Protein AF-A0A7J6C770-F1 (afdb_monomer_lite)

Radius of gyration: 20.75 Å; chains: 1; bounding box: 47×76×37 Å

pLDDT: mean 79.15, std 20.81, range [39.53, 98.44]

Secondary structure (DSSP, 8-state):
-HHHHHHHHHHH-TT-HHHHHHHHHHHHHHHTT-TTSTHHHHHHHHHHHHHHHHHHHHHHTT---HHHHHHHHHHHHHH-SSSSSSSS-------STT------------------

Sequence (116 aa):
MATEVLEDLLEEDDEVVEVWYLLGWLFYLQLDKQDLTNNGVNFRKSAWTYLSKAKKLYVKLHCEDAPMFEHTEQLLAELGGEEHGADDDDEDGPSVDNIEDDFIQSSDEDDDTMDH

Organism: NCBI:txid369639

Foldseek 3Di:
DLLVVLVVVCVVPVLPLVSLLVQLVVLLVVLVVCVDDPCNVVSLLRSLVSLVSSLVSCVVVVPDPPVSNVVSVVSNVVSDDDPRPPDDDDDDDDDPVPPPDPPPDDDDDDDDDDDD

Structure (mmCIF, N/CA/C/O backbone):
data_AF-A0A7J6C770-F1
#
_entry.id   AF-A0A7J6C770-F1
#
loop_
_atom_site.group_PDB
_atom_site.id
_atom_site.type_symbol
_atom_site.label_atom_id
_atom_site.label_alt_id
_atom_site.label_comp_id
_atom_site.label_asym_id
_atom_site.label_entity_id
_atom_site.label_seq_id
_atom_site.pdbx_PDB_ins_code
_atom_site.Cartn_x
_atom_site.Cartn_y
_atom_site.Cartn_z
_atom_site.occupancy
_atom_site.B_iso_or_equiv
_atom_site.auth_seq_id
_atom_site.auth_comp_id
_atom_site.auth_asym_id
_atom_site.auth_atom_id
_atom_site.pdbx_PDB_model_num
ATOM 1 N N . MET A 1 1 ? 2.584 18.445 -3.341 1.00 79.94 1 MET A N 1
ATOM 2 C CA . MET A 1 1 ? 2.513 17.185 -4.119 1.00 79.94 1 MET A CA 1
ATOM 3 C C . MET A 1 1 ? 1.714 16.172 -3.316 1.00 79.94 1 MET A C 1
ATOM 5 O O . MET A 1 1 ? 1.518 16.397 -2.133 1.00 79.94 1 MET A O 1
ATOM 9 N N . ALA A 1 2 ? 1.220 15.092 -3.928 1.00 88.94 2 ALA A N 1
ATOM 10 C CA . ALA A 1 2 ? 0.490 14.069 -3.170 1.00 88.94 2 ALA A CA 1
ATOM 11 C C . ALA A 1 2 ? 1.366 13.407 -2.087 1.00 88.94 2 ALA A C 1
ATOM 13 O O . ALA A 1 2 ? 0.847 13.074 -1.035 1.00 88.94 2 ALA A O 1
ATOM 14 N N . THR A 1 3 ? 2.681 13.292 -2.316 1.00 92.44 3 THR A N 1
ATOM 15 C CA . THR A 1 3 ? 3.648 12.808 -1.315 1.00 92.44 3 THR A CA 1
ATOM 16 C C . THR A 1 3 ? 3.664 13.669 -0.060 1.00 92.44 3 THR A C 1
ATOM 18 O O . THR A 1 3 ? 3.431 13.133 1.006 1.00 92.44 3 THR A O 1
ATOM 21 N N . GLU A 1 4 ? 3.831 14.989 -0.203 1.00 94.75 4 GLU A N 1
ATOM 22 C CA . GLU A 1 4 ? 3.894 15.927 0.934 1.00 94.75 4 GLU A CA 1
ATOM 23 C C . GLU A 1 4 ? 2.638 15.825 1.809 1.00 94.75 4 GLU A C 1
ATOM 25 O O . GLU A 1 4 ? 2.733 15.724 3.019 1.00 94.75 4 GLU A O 1
ATOM 30 N N . VAL A 1 5 ? 1.452 15.750 1.191 1.00 96.88 5 VAL A N 1
ATOM 31 C CA . VAL A 1 5 ? 0.189 15.619 1.937 1.00 96.88 5 VAL A CA 1
ATOM 32 C C . VAL A 1 5 ? 0.114 14.299 2.705 1.00 96.88 5 VAL A C 1
ATOM 34 O O . VAL A 1 5 ? -0.404 14.267 3.812 1.00 96.88 5 VAL A O 1
ATOM 37 N N . LEU A 1 6 ? 0.583 13.199 2.115 1.00 96.25 6 LEU A N 1
ATOM 38 C CA . LEU A 1 6 ? 0.558 11.902 2.785 1.00 96.25 6 LEU A CA 1
ATOM 39 C C . LEU A 1 6 ? 1.630 11.804 3.882 1.00 96.25 6 LEU A C 1
ATOM 41 O O . LEU A 1 6 ? 1.391 11.157 4.892 1.00 96.25 6 LEU A O 1
ATOM 45 N N . GLU A 1 7 ? 2.788 12.440 3.696 1.00 95.38 7 GLU A N 1
ATOM 46 C CA . GLU A 1 7 ? 3.836 12.541 4.717 1.00 95.38 7 GLU A CA 1
ATOM 47 C C . GLU A 1 7 ? 3.347 13.364 5.915 1.00 95.38 7 GLU A C 1
ATOM 49 O O . GLU A 1 7 ? 3.432 12.875 7.036 1.00 95.38 7 GLU A O 1
ATOM 54 N N . ASP A 1 8 ? 2.729 14.527 5.679 1.00 97.06 8 ASP A N 1
ATOM 55 C CA . ASP A 1 8 ? 2.127 15.355 6.735 1.00 97.06 8 ASP A CA 1
ATOM 56 C C . ASP A 1 8 ? 1.062 14.568 7.529 1.00 97.06 8 ASP A C 1
ATOM 58 O O . ASP A 1 8 ? 0.999 14.653 8.753 1.00 97.06 8 ASP A O 1
ATOM 62 N N . LEU A 1 9 ? 0.244 13.749 6.852 1.00 97.19 9 LEU A N 1
ATOM 63 C CA . LEU A 1 9 ? -0.744 12.893 7.522 1.00 97.19 9 LEU A CA 1
ATOM 64 C C . LEU A 1 9 ? -0.096 11.829 8.417 1.00 97.19 9 LEU A C 1
ATOM 66 O O . LEU A 1 9 ? -0.626 11.553 9.488 1.00 97.19 9 LEU A O 1
ATOM 70 N N . LEU A 1 10 ? 1.036 11.245 8.007 1.00 96.12 10 LEU A N 1
ATOM 71 C CA . LEU A 1 10 ? 1.779 10.302 8.851 1.00 96.12 10 LEU A CA 1
ATOM 72 C C . LEU A 1 10 ? 2.489 10.987 10.021 1.00 96.12 10 LEU A C 1
ATOM 74 O O . LEU A 1 10 ? 2.697 10.351 11.051 1.00 96.12 10 LEU A O 1
ATOM 78 N N . GLU A 1 11 ? 2.880 12.256 9.878 1.00 96.75 11 GLU A N 1
ATOM 79 C CA . GLU A 1 11 ? 3.396 13.041 11.004 1.00 96.75 11 GLU A CA 1
ATOM 80 C C . GLU A 1 11 ? 2.306 13.310 12.055 1.00 96.75 11 GLU A C 1
ATOM 82 O O . GLU A 1 11 ? 2.609 13.385 13.248 1.00 96.75 11 GLU A O 1
ATOM 87 N N . GLU A 1 12 ? 1.048 13.450 11.627 1.00 97.69 12 GLU A N 1
ATOM 88 C CA . GLU A 1 12 ? -0.104 13.609 12.520 1.00 97.69 12 GLU A CA 1
ATOM 89 C C . GLU A 1 12 ? -0.543 12.283 13.166 1.00 97.69 12 GLU A C 1
ATOM 91 O O . GLU A 1 12 ? -0.852 12.268 14.361 1.00 97.69 12 GLU A O 1
ATOM 96 N N . ASP A 1 13 ? -0.575 11.190 12.398 1.00 97.06 13 ASP A N 1
ATOM 97 C CA . ASP A 1 13 ? -0.964 9.852 12.855 1.00 97.06 13 ASP A CA 1
ATOM 98 C C . ASP A 1 13 ? -0.252 8.754 12.042 1.00 97.06 13 ASP A C 1
ATOM 100 O O . ASP A 1 13 ? -0.578 8.481 10.880 1.00 97.06 13 ASP A O 1
ATOM 104 N N . ASP A 1 14 ? 0.717 8.082 12.670 1.00 97.00 14 ASP A N 1
ATOM 105 C CA . ASP A 1 14 ? 1.506 7.023 12.042 1.00 97.00 14 ASP A CA 1
ATOM 106 C C . ASP A 1 14 ? 0.830 5.641 12.085 1.00 97.00 14 ASP A C 1
ATOM 108 O O . ASP A 1 14 ? 1.403 4.664 11.594 1.00 97.00 14 ASP A O 1
ATOM 112 N N . GLU A 1 15 ? -0.393 5.536 12.612 1.00 96.56 15 GLU A N 1
ATOM 113 C CA . GLU A 1 15 ? -1.168 4.294 12.682 1.00 96.56 15 GLU A CA 1
ATOM 114 C C . GLU A 1 15 ? -2.254 4.197 11.588 1.00 96.56 15 GLU A C 1
ATOM 116 O O . GLU A 1 15 ? -2.994 3.216 11.532 1.00 96.56 15 GLU A O 1
ATOM 121 N N . VAL A 1 16 ? -2.317 5.138 10.638 1.00 96.69 16 VAL A N 1
ATOM 122 C CA . VAL A 1 16 ? -3.288 5.086 9.526 1.00 96.69 16 VAL A CA 1
ATOM 123 C C . VAL A 1 16 ? -2.794 4.190 8.384 1.00 96.69 16 VAL A C 1
ATOM 125 O O . VAL A 1 16 ? -2.006 4.605 7.528 1.00 96.69 16 VAL A O 1
ATOM 128 N N . VAL A 1 17 ? -3.284 2.946 8.345 1.00 97.56 17 VAL A N 1
ATOM 129 C CA . VAL A 1 17 ? -2.882 1.902 7.376 1.00 97.56 17 VAL A CA 1
ATOM 130 C C . VAL A 1 17 ? -2.987 2.383 5.925 1.00 97.56 17 VAL A C 1
ATOM 132 O O . VAL A 1 17 ? -2.079 2.160 5.121 1.00 97.56 17 VAL A O 1
ATOM 135 N N . GLU A 1 18 ? -4.072 3.076 5.589 1.00 97.81 18 GLU A N 1
ATOM 136 C CA . GLU A 1 18 ? -4.370 3.551 4.242 1.00 97.81 18 GLU A CA 1
ATOM 137 C C . GLU A 1 18 ? -3.335 4.566 3.753 1.00 97.81 18 GLU A C 1
ATOM 139 O O . GLU A 1 18 ? -2.969 4.555 2.579 1.00 97.81 18 GLU A O 1
ATOM 144 N N . VAL A 1 19 ? -2.822 5.428 4.637 1.00 98.06 19 VAL A N 1
ATOM 145 C CA . VAL A 1 19 ? -1.831 6.450 4.267 1.00 98.06 19 VAL A CA 1
ATOM 146 C C . VAL A 1 19 ? -0.489 5.790 3.943 1.00 98.06 19 VAL A C 1
ATOM 148 O O . VAL A 1 19 ? 0.121 6.114 2.920 1.00 98.06 19 VAL A O 1
ATOM 151 N N . TRP A 1 20 ? -0.076 4.795 4.736 1.00 98.31 20 TRP A N 1
ATOM 152 C CA . TRP A 1 20 ? 1.106 3.975 4.447 1.00 98.31 20 TRP A CA 1
ATOM 153 C C . TRP A 1 20 ? 0.984 3.242 3.107 1.00 98.31 20 TRP A C 1
ATOM 155 O O . TRP A 1 20 ? 1.910 3.274 2.292 1.00 98.31 20 TRP A O 1
ATOM 165 N N . TYR A 1 21 ? -0.170 2.622 2.849 1.00 98.44 21 TYR A N 1
ATOM 166 C CA . TYR A 1 21 ? -0.450 1.956 1.578 1.00 98.44 21 TYR A CA 1
ATOM 167 C C . TYR A 1 21 ? -0.394 2.938 0.396 1.00 98.44 21 TYR A C 1
ATOM 169 O O . TYR A 1 21 ? 0.272 2.663 -0.605 1.00 98.44 21 TYR A O 1
ATOM 177 N N . LEU A 1 22 ? -1.031 4.107 0.512 1.00 98.19 22 LEU A N 1
ATOM 178 C CA . LEU A 1 22 ? -1.065 5.115 -0.550 1.00 98.19 22 LEU A CA 1
ATOM 179 C C . LEU A 1 22 ? 0.322 5.687 -0.862 1.00 98.19 22 LEU A C 1
ATOM 181 O O . LEU A 1 22 ? 0.637 5.868 -2.039 1.00 98.19 22 LEU A O 1
ATOM 185 N N . LEU A 1 23 ? 1.165 5.936 0.146 1.00 96.94 23 LEU A N 1
ATOM 186 C CA . LEU A 1 23 ? 2.559 6.348 -0.067 1.00 96.94 23 LEU A CA 1
ATOM 187 C C . LEU A 1 23 ? 3.351 5.272 -0.801 1.00 96.94 23 LEU A C 1
ATOM 189 O O . LEU A 1 23 ? 4.009 5.559 -1.803 1.00 96.94 23 LEU A O 1
ATOM 193 N N . GLY A 1 24 ? 3.247 4.026 -0.340 1.00 96.94 24 GLY A N 1
ATOM 194 C CA . GLY A 1 24 ? 3.915 2.891 -0.963 1.00 96.94 24 GLY A CA 1
ATOM 195 C C . GLY A 1 24 ? 3.509 2.696 -2.421 1.00 96.94 24 GLY A C 1
ATOM 196 O O . GLY A 1 24 ? 4.365 2.604 -3.304 1.00 96.94 24 GLY A O 1
ATOM 197 N N . TRP A 1 25 ? 2.206 2.727 -2.695 1.00 97.25 25 TRP A N 1
ATOM 198 C CA . TRP A 1 25 ? 1.681 2.602 -4.048 1.00 97.25 25 TRP A CA 1
ATOM 199 C C . TRP A 1 25 ? 2.061 3.793 -4.932 1.00 97.25 25 TRP A C 1
ATOM 201 O O . TRP A 1 25 ? 2.422 3.615 -6.095 1.00 97.25 25 TRP A O 1
ATOM 211 N N . LEU A 1 26 ? 2.060 5.014 -4.392 1.00 95.31 26 LEU A N 1
ATOM 212 C CA . LEU A 1 26 ? 2.510 6.198 -5.117 1.00 95.31 26 LEU A CA 1
ATOM 213 C C . LEU A 1 26 ? 3.963 6.041 -5.579 1.00 95.31 26 LEU A C 1
ATOM 215 O O . LEU A 1 26 ? 4.248 6.305 -6.750 1.00 95.31 26 LEU A O 1
ATOM 219 N N . PHE A 1 27 ? 4.869 5.603 -4.698 1.00 93.75 27 PHE A N 1
ATOM 220 C CA . PHE A 1 27 ? 6.268 5.363 -5.060 1.00 93.75 27 PHE A CA 1
ATOM 221 C C . PHE A 1 27 ? 6.423 4.201 -6.042 1.00 93.75 27 PHE A C 1
ATOM 223 O O . PHE A 1 27 ? 7.215 4.305 -6.978 1.00 93.75 27 PHE A O 1
ATOM 230 N N . TYR A 1 28 ? 5.619 3.144 -5.901 1.00 93.38 28 TYR A N 1
ATOM 231 C CA . TYR A 1 28 ? 5.568 2.056 -6.875 1.00 93.38 28 TYR A CA 1
ATOM 232 C C . TYR A 1 28 ? 5.203 2.584 -8.274 1.00 93.38 28 TYR A C 1
ATOM 234 O O . TYR A 1 28 ? 5.938 2.370 -9.231 1.00 93.38 28 TYR A O 1
ATOM 242 N N . LEU A 1 29 ? 4.144 3.392 -8.399 1.00 92.31 29 LEU A N 1
ATOM 243 C CA . LEU A 1 29 ? 3.715 3.979 -9.680 1.00 92.31 29 LEU A CA 1
ATOM 244 C C . LEU A 1 29 ? 4.730 4.967 -10.281 1.00 92.31 29 LEU A C 1
ATOM 246 O O . LEU A 1 29 ? 4.619 5.352 -11.450 1.00 92.31 29 LEU A O 1
ATOM 250 N N . GLN A 1 30 ? 5.684 5.454 -9.485 1.00 89.31 30 GLN A N 1
ATOM 251 C CA . GLN A 1 30 ? 6.788 6.277 -9.977 1.00 89.31 30 GLN A CA 1
ATOM 252 C C . GLN A 1 30 ? 7.901 5.440 -10.616 1.00 89.31 30 GLN A C 1
ATOM 254 O O . GLN A 1 30 ? 8.624 5.988 -11.450 1.00 89.31 30 GLN A O 1
ATOM 259 N N . LEU A 1 31 ? 8.009 4.143 -10.299 1.00 87.75 31 LEU A N 1
ATOM 260 C CA . LEU A 1 31 ? 8.956 3.222 -10.937 1.00 87.75 31 LEU A CA 1
ATOM 261 C C . LEU A 1 31 ? 8.672 3.093 -12.432 1.00 87.75 31 LEU A C 1
ATOM 263 O O . LEU A 1 31 ? 9.562 3.352 -13.240 1.00 87.75 31 LEU A O 1
ATOM 267 N N . ASP A 1 32 ? 7.414 2.826 -12.792 1.00 74.38 32 ASP A N 1
ATOM 268 C CA . ASP A 1 32 ? 6.969 2.667 -14.187 1.00 74.38 32 ASP A CA 1
ATOM 269 C C . ASP A 1 32 ? 7.204 3.918 -15.042 1.00 74.38 32 ASP A C 1
ATOM 271 O O . ASP A 1 32 ? 7.312 3.862 -16.266 1.00 74.38 32 ASP A O 1
ATOM 275 N N . LYS A 1 33 ? 7.277 5.090 -14.404 1.00 76.12 33 LYS A N 1
ATOM 276 C CA . LYS A 1 33 ? 7.500 6.370 -15.087 1.00 76.12 33 LYS A CA 1
ATOM 277 C C . LYS A 1 33 ? 8.982 6.696 -15.268 1.00 76.12 33 LYS A C 1
ATOM 279 O O . LYS A 1 33 ? 9.293 7.648 -15.984 1.00 76.12 33 LYS A O 1
ATOM 284 N N . GLN A 1 34 ? 9.888 5.973 -14.605 1.00 64.19 34 GLN A N 1
ATOM 285 C CA . GLN A 1 34 ? 11.303 6.335 -14.476 1.00 64.19 34 GLN A CA 1
ATOM 286 C C . GLN A 1 34 ? 12.276 5.240 -14.924 1.00 64.19 34 GLN A C 1
ATOM 288 O O . GLN A 1 34 ? 13.382 5.166 -14.394 1.00 64.19 34 GLN A O 1
ATOM 293 N N . ASP A 1 35 ? 11.930 4.487 -15.971 1.00 53.31 35 ASP A N 1
ATOM 294 C CA . ASP A 1 35 ? 12.751 3.444 -16.625 1.00 53.31 35 ASP A CA 1
ATOM 295 C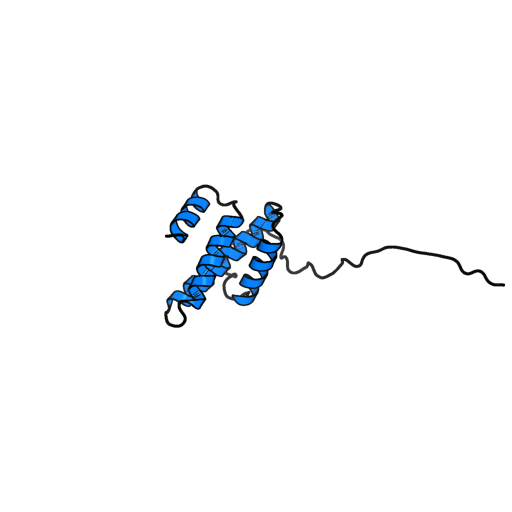 C . ASP A 1 35 ? 14.222 3.833 -16.970 1.00 53.31 35 ASP A C 1
ATOM 297 O O . ASP A 1 35 ? 14.988 3.010 -17.461 1.00 53.31 35 ASP A O 1
ATOM 301 N N . LEU A 1 36 ? 14.666 5.079 -16.741 1.00 50.50 36 LEU A N 1
ATOM 302 C CA . LEU A 1 36 ? 15.940 5.627 -17.228 1.00 50.50 36 LEU A CA 1
ATOM 303 C C . LEU A 1 36 ? 16.743 6.495 -16.231 1.00 50.50 36 LEU A C 1
ATOM 305 O O . LEU A 1 36 ? 17.747 7.082 -16.643 1.00 50.50 36 LEU A O 1
ATOM 309 N N . THR A 1 37 ? 16.373 6.612 -14.946 1.00 57.62 37 THR A N 1
ATOM 310 C CA . THR A 1 37 ? 17.160 7.413 -13.974 1.00 57.62 37 THR A CA 1
ATOM 311 C C . THR A 1 37 ? 17.625 6.604 -12.756 1.00 57.62 37 THR A C 1
ATOM 313 O O . THR A 1 37 ? 16.980 5.652 -12.326 1.00 57.62 37 THR A O 1
ATOM 316 N N . ASN A 1 38 ? 18.748 7.015 -12.148 1.00 62.19 38 ASN A N 1
ATOM 317 C CA . ASN A 1 38 ? 19.309 6.416 -10.920 1.00 62.19 38 ASN A CA 1
ATOM 318 C C . ASN A 1 38 ? 18.331 6.491 -9.718 1.00 62.19 38 ASN A C 1
ATOM 320 O O . ASN A 1 38 ? 18.492 5.801 -8.718 1.00 62.19 38 ASN A O 1
ATOM 324 N N . ASN A 1 39 ? 17.265 7.288 -9.829 1.00 68.44 39 ASN A N 1
ATOM 325 C CA . ASN A 1 39 ? 16.259 7.443 -8.787 1.00 68.44 39 ASN A CA 1
ATOM 326 C C . ASN A 1 39 ? 15.306 6.241 -8.654 1.00 68.44 39 ASN A C 1
ATOM 328 O O . ASN A 1 39 ? 14.656 6.117 -7.620 1.00 68.44 39 ASN A O 1
ATOM 332 N N . GLY A 1 40 ? 15.242 5.344 -9.648 1.00 69.06 40 GLY A N 1
ATOM 333 C CA . GLY A 1 40 ? 14.383 4.153 -9.603 1.00 69.06 40 GLY A CA 1
ATOM 334 C C . GLY A 1 40 ? 14.694 3.220 -8.427 1.00 69.06 40 GLY A C 1
ATOM 335 O O . GLY A 1 40 ? 13.779 2.687 -7.810 1.00 69.06 40 GLY A O 1
ATOM 336 N N . VAL A 1 41 ? 15.969 3.084 -8.045 1.00 74.06 41 VAL A N 1
ATOM 337 C CA . VAL A 1 41 ? 16.366 2.265 -6.884 1.00 74.06 41 VAL A CA 1
ATOM 338 C C . VAL A 1 41 ? 15.832 2.866 -5.579 1.00 74.06 41 VAL A C 1
ATOM 340 O O . VAL A 1 41 ? 15.292 2.143 -4.745 1.00 74.06 41 VAL A O 1
ATOM 343 N N . ASN A 1 42 ? 15.904 4.195 -5.434 1.00 84.56 42 ASN A N 1
ATOM 344 C CA . ASN A 1 42 ? 15.381 4.891 -4.256 1.00 84.56 42 ASN A CA 1
ATOM 345 C C . ASN A 1 42 ? 13.860 4.740 -4.147 1.00 84.56 42 ASN A C 1
ATOM 347 O O . ASN A 1 42 ? 13.365 4.393 -3.082 1.00 84.56 42 ASN A O 1
ATOM 351 N N . PHE A 1 43 ? 13.125 4.913 -5.250 1.00 89.50 43 PHE A N 1
ATOM 352 C CA . PHE A 1 43 ? 11.672 4.723 -5.242 1.00 89.50 43 PHE A CA 1
ATOM 353 C C . PHE A 1 43 ? 11.267 3.282 -4.960 1.00 89.50 43 PHE A C 1
ATOM 355 O O . PHE A 1 43 ? 10.278 3.064 -4.267 1.00 89.50 43 PHE A O 1
ATOM 362 N N . ARG A 1 44 ? 12.046 2.301 -5.434 1.00 90.44 44 ARG A N 1
ATOM 363 C CA . ARG A 1 44 ? 11.779 0.884 -5.168 1.00 90.44 44 ARG A CA 1
ATOM 364 C C . ARG A 1 44 ? 11.898 0.594 -3.679 1.00 90.44 44 ARG A C 1
ATOM 366 O O . ARG A 1 44 ? 10.994 -0.005 -3.103 1.00 90.44 44 ARG A O 1
ATOM 373 N N . LYS A 1 45 ? 12.985 1.072 -3.063 1.00 90.69 45 LYS A N 1
ATOM 374 C CA . LYS A 1 45 ? 13.216 0.941 -1.622 1.00 90.69 45 LYS A CA 1
ATOM 375 C C . LYS A 1 45 ? 12.112 1.640 -0.827 1.00 90.69 45 LYS A C 1
ATOM 377 O O . LYS A 1 45 ? 11.525 1.012 0.044 1.00 90.69 45 LYS A O 1
ATOM 382 N N . SER A 1 46 ? 11.786 2.890 -1.162 1.00 92.88 46 SER A N 1
ATOM 383 C CA . SER A 1 46 ? 10.702 3.636 -0.512 1.00 92.88 46 SER A CA 1
ATOM 384 C C . SER A 1 46 ? 9.370 2.894 -0.610 1.00 92.88 46 SER A C 1
ATOM 386 O O . SER A 1 46 ? 8.749 2.642 0.418 1.00 92.88 46 SER A O 1
ATOM 388 N N . ALA A 1 47 ? 8.956 2.482 -1.814 1.00 94.94 47 ALA A N 1
ATOM 389 C CA . ALA A 1 47 ? 7.719 1.733 -2.022 1.00 94.94 47 ALA A CA 1
ATOM 390 C C . ALA A 1 47 ? 7.662 0.484 -1.132 1.00 94.94 47 ALA A C 1
ATOM 392 O O . ALA A 1 47 ? 6.684 0.283 -0.414 1.00 94.94 47 ALA A O 1
ATOM 393 N N . TRP A 1 48 ? 8.741 -0.303 -1.115 1.00 94.88 48 TRP A N 1
ATOM 394 C CA . TRP A 1 48 ? 8.838 -1.503 -0.290 1.00 94.88 48 TRP A CA 1
ATOM 395 C C . TRP A 1 48 ? 8.723 -1.196 1.209 1.00 94.88 48 TRP A C 1
ATOM 397 O O . TRP A 1 48 ? 7.965 -1.865 1.912 1.00 94.88 48 TRP A O 1
ATOM 407 N N . THR A 1 49 ? 9.416 -0.166 1.704 1.00 95.38 49 THR A N 1
ATOM 408 C CA . THR A 1 49 ? 9.356 0.245 3.114 1.00 95.38 49 THR A CA 1
ATOM 409 C C . THR A 1 49 ? 7.940 0.653 3.527 1.00 95.38 49 THR A C 1
ATOM 411 O O . THR A 1 49 ? 7.426 0.132 4.520 1.00 95.38 49 THR A O 1
ATOM 414 N N . TYR A 1 50 ? 7.283 1.534 2.764 1.00 97.50 50 TYR A N 1
ATOM 415 C CA . TYR A 1 50 ? 5.935 2.010 3.097 1.00 97.50 50 TYR A CA 1
ATOM 416 C C . TYR A 1 50 ? 4.896 0.879 3.032 1.00 97.50 50 TYR A C 1
ATOM 418 O O . TYR A 1 50 ? 4.101 0.728 3.959 1.00 97.50 50 TYR A O 1
ATOM 426 N N . LEU A 1 51 ? 4.945 0.023 2.001 1.00 97.88 51 LEU A N 1
ATOM 427 C CA . LEU A 1 51 ? 4.045 -1.133 1.874 1.00 97.88 51 LEU A CA 1
ATOM 428 C C . LEU A 1 51 ? 4.276 -2.175 2.978 1.00 97.88 51 LEU A C 1
ATOM 430 O O . LEU A 1 51 ? 3.321 -2.740 3.508 1.00 97.88 51 LEU A O 1
ATOM 434 N N . SER A 1 52 ? 5.529 -2.401 3.384 1.00 96.88 52 SER A N 1
ATOM 435 C CA . SER A 1 52 ? 5.842 -3.318 4.488 1.00 96.88 52 SER A CA 1
ATOM 436 C C . SER A 1 52 ? 5.281 -2.808 5.815 1.00 96.88 52 SER A C 1
ATOM 438 O O . SER A 1 52 ? 4.753 -3.591 6.607 1.00 96.88 52 SER A O 1
ATOM 440 N N . LYS A 1 53 ? 5.346 -1.493 6.063 1.00 97.56 53 LYS A N 1
ATOM 441 C CA . LYS A 1 53 ? 4.730 -0.874 7.244 1.00 97.56 53 LYS A CA 1
ATOM 442 C C . LYS A 1 53 ? 3.200 -0.945 7.184 1.00 97.56 53 LYS A C 1
ATOM 444 O O . LYS A 1 53 ? 2.600 -1.312 8.192 1.00 97.56 53 LYS A O 1
ATOM 449 N N . ALA A 1 54 ? 2.591 -0.706 6.018 1.00 97.81 54 ALA A N 1
ATOM 450 C CA . ALA A 1 54 ? 1.150 -0.873 5.809 1.00 97.81 54 ALA A CA 1
ATOM 451 C C . ALA A 1 54 ? 0.695 -2.302 6.151 1.00 97.81 54 ALA A C 1
ATOM 453 O O . ALA A 1 54 ? -0.215 -2.482 6.956 1.00 97.81 54 ALA A O 1
ATOM 454 N N . LYS A 1 55 ? 1.393 -3.326 5.635 1.00 97.06 55 LYS A N 1
ATOM 455 C CA . LYS A 1 55 ? 1.121 -4.740 5.946 1.00 97.06 55 LYS A CA 1
ATOM 456 C C . LYS A 1 55 ? 1.228 -5.038 7.447 1.00 97.06 55 LYS A C 1
ATOM 458 O O . LYS A 1 55 ? 0.356 -5.702 8.003 1.00 97.06 55 LYS A O 1
ATOM 463 N N . LYS A 1 56 ? 2.271 -4.534 8.122 1.00 96.56 56 LYS A N 1
ATOM 464 C CA . LYS A 1 56 ? 2.446 -4.700 9.578 1.00 96.56 56 LYS A CA 1
ATOM 465 C C . LYS A 1 56 ? 1.297 -4.060 10.369 1.00 96.56 56 LYS A C 1
ATOM 4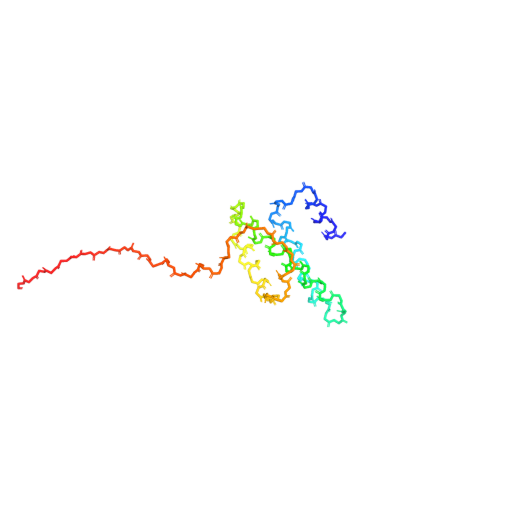67 O O . LYS A 1 56 ? 0.758 -4.692 11.277 1.00 96.56 56 LYS A O 1
ATOM 472 N N . LEU A 1 57 ? 0.912 -2.827 10.031 1.00 97.00 57 LEU A N 1
ATOM 473 C CA . LEU A 1 57 ? -0.165 -2.111 10.722 1.00 97.00 57 LEU A CA 1
ATOM 474 C C . LEU A 1 57 ? -1.545 -2.707 10.443 1.00 97.00 57 LEU A C 1
ATOM 476 O O . LEU A 1 57 ? -2.352 -2.770 11.363 1.00 97.00 57 LEU A O 1
ATOM 480 N N . TYR A 1 58 ? -1.791 -3.212 9.231 1.00 97.44 58 TYR A N 1
ATOM 481 C CA . TYR A 1 58 ? -3.028 -3.918 8.891 1.00 97.44 58 TYR A CA 1
ATOM 482 C C . TYR A 1 58 ? -3.326 -5.040 9.895 1.00 97.44 58 TYR A C 1
ATOM 484 O O . TYR A 1 58 ? -4.420 -5.103 10.453 1.00 97.44 58 TYR A O 1
ATOM 492 N N . VAL A 1 59 ? -2.319 -5.875 10.184 1.00 96.25 59 VAL A N 1
ATOM 493 C CA . VAL A 1 59 ? -2.429 -6.970 11.160 1.00 96.25 59 VAL A CA 1
ATOM 494 C C . VAL A 1 59 ? -2.552 -6.430 12.585 1.00 96.25 59 VAL A C 1
ATOM 496 O O . VAL A 1 59 ? -3.429 -6.867 13.326 1.00 96.25 59 VAL A O 1
ATOM 499 N N . LYS A 1 60 ? -1.699 -5.468 12.970 1.00 96.56 60 LYS A N 1
ATOM 500 C CA . LYS A 1 60 ? -1.674 -4.887 14.326 1.00 96.56 60 LYS A CA 1
ATOM 501 C C . LYS A 1 60 ? -3.010 -4.244 14.714 1.00 96.56 60 LYS A C 1
ATOM 503 O O . LYS A 1 60 ? -3.425 -4.349 15.864 1.00 96.56 60 LYS A O 1
ATOM 508 N N . LEU A 1 61 ? -3.647 -3.553 13.774 1.00 96.56 61 LEU A N 1
ATOM 509 C CA . LEU A 1 61 ? -4.843 -2.742 14.008 1.00 96.56 61 LEU A CA 1
ATOM 510 C C . LEU A 1 61 ? -6.136 -3.447 13.593 1.00 96.56 61 LEU A C 1
ATOM 512 O O . LEU A 1 61 ? -7.205 -2.854 13.708 1.00 96.56 61 LEU A O 1
ATOM 516 N N . HIS A 1 62 ? -6.050 -4.701 13.134 1.00 94.62 62 HIS A N 1
ATOM 517 C CA . HIS A 1 62 ? -7.190 -5.475 12.641 1.00 94.62 62 HIS A CA 1
ATOM 518 C C . HIS A 1 62 ? -7.995 -4.721 11.568 1.00 94.62 62 HIS A C 1
ATOM 520 O O . HIS A 1 62 ? -9.222 -4.674 11.616 1.00 94.62 62 HIS A O 1
ATOM 526 N N . CYS A 1 63 ? -7.296 -4.104 10.612 1.00 94.25 63 CYS A N 1
ATOM 527 C CA . CYS A 1 63 ? -7.941 -3.459 9.471 1.00 94.25 63 CYS A CA 1
ATOM 528 C C . CYS A 1 63 ? -8.702 -4.511 8.640 1.00 94.25 63 CYS A C 1
ATOM 530 O O . CYS A 1 63 ? -8.226 -5.630 8.467 1.00 94.25 63 CYS A O 1
ATOM 532 N N . GLU A 1 64 ? -9.890 -4.167 8.137 1.00 96.12 64 GLU A N 1
ATOM 533 C CA . GLU A 1 64 ? -10.800 -5.116 7.470 1.00 96.12 64 GLU A CA 1
ATOM 534 C C . GLU A 1 64 ? -10.833 -4.956 5.936 1.00 96.12 64 GLU A C 1
ATOM 536 O O . GLU A 1 64 ? -11.612 -5.620 5.250 1.00 96.12 64 GLU A O 1
ATOM 541 N N . ASP A 1 65 ? -9.987 -4.092 5.364 1.00 97.31 65 ASP A N 1
ATOM 542 C CA . ASP A 1 65 ? -9.919 -3.872 3.913 1.00 97.31 65 ASP A CA 1
ATOM 543 C C . ASP A 1 65 ? -9.081 -4.967 3.228 1.00 97.31 65 ASP A C 1
ATOM 545 O O . ASP A 1 65 ? -7.893 -4.805 2.942 1.00 97.31 65 ASP A O 1
ATOM 549 N N . ALA A 1 66 ? -9.697 -6.134 3.019 1.00 96.38 66 ALA A N 1
ATOM 550 C CA . ALA A 1 66 ? -9.054 -7.272 2.359 1.00 96.38 66 ALA A CA 1
ATOM 551 C C . ALA A 1 66 ? -8.529 -6.946 0.940 1.00 96.38 66 ALA A C 1
ATOM 553 O O . ALA A 1 66 ? -7.380 -7.291 0.662 1.00 96.38 66 ALA A O 1
ATOM 554 N N . PRO A 1 67 ? -9.270 -6.234 0.060 1.00 98.12 67 PRO A N 1
A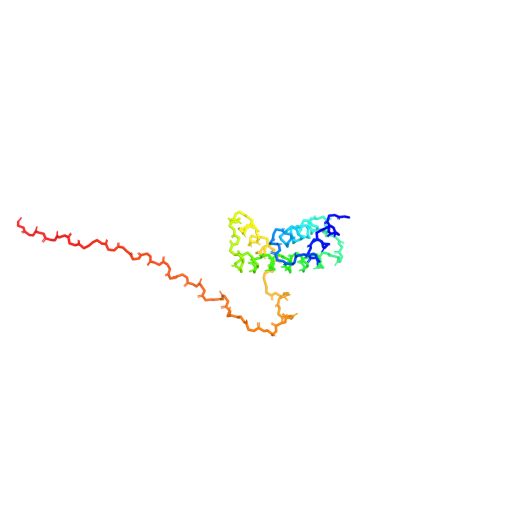TOM 555 C CA . PRO A 1 67 ? -8.742 -5.827 -1.245 1.00 98.12 67 PRO A CA 1
ATOM 556 C C . PRO A 1 67 ? -7.451 -5.000 -1.166 1.00 98.12 67 PRO A C 1
ATOM 558 O O . PRO A 1 67 ? -6.533 -5.208 -1.962 1.00 98.12 67 PRO A O 1
ATOM 561 N N . MET A 1 68 ? -7.355 -4.069 -0.210 1.00 97.88 68 MET A N 1
ATOM 562 C CA . MET A 1 68 ? -6.132 -3.289 -0.002 1.00 97.88 68 MET A CA 1
ATOM 563 C C . MET A 1 68 ? -4.972 -4.173 0.469 1.00 97.88 68 MET A C 1
ATOM 565 O O . MET A 1 68 ? -3.833 -3.991 0.023 1.00 97.88 68 MET A O 1
ATOM 569 N N . PHE A 1 69 ? -5.245 -5.137 1.348 1.00 97.44 69 PHE A N 1
ATOM 570 C CA . PHE A 1 69 ? -4.234 -6.067 1.842 1.00 97.44 69 PHE A CA 1
ATOM 571 C C . PHE A 1 69 ? -3.682 -6.959 0.729 1.00 97.44 69 PHE A C 1
ATOM 573 O O . PHE A 1 69 ? -2.470 -6.992 0.526 1.00 97.44 69 PHE A O 1
ATOM 580 N N . GLU A 1 70 ? -4.559 -7.595 -0.051 1.00 98.19 70 GLU A N 1
ATOM 581 C CA . GLU A 1 70 ? -4.174 -8.440 -1.189 1.00 98.19 70 GLU A CA 1
ATOM 582 C C . GLU A 1 70 ? -3.308 -7.669 -2.192 1.00 98.19 70 GLU A C 1
ATOM 584 O O . GLU A 1 70 ? -2.271 -8.158 -2.645 1.00 98.19 70 GLU A O 1
ATOM 589 N N . HIS A 1 71 ? -3.682 -6.423 -2.495 1.00 98.31 71 HIS A N 1
ATOM 590 C CA . HIS A 1 71 ? -2.893 -5.588 -3.392 1.00 98.31 71 HIS A CA 1
ATOM 591 C C . HIS A 1 71 ? -1.541 -5.192 -2.780 1.00 98.31 71 HIS A C 1
ATOM 593 O O . HIS A 1 71 ? -0.528 -5.186 -3.477 1.00 98.31 71 HIS A O 1
ATOM 599 N N . THR A 1 72 ? -1.486 -4.917 -1.473 1.00 97.88 72 THR A N 1
ATOM 600 C CA . THR A 1 72 ? -0.220 -4.662 -0.765 1.00 97.88 72 THR A CA 1
ATOM 601 C C . THR A 1 72 ? 0.726 -5.860 -0.886 1.00 97.88 72 THR A C 1
ATOM 603 O O . THR A 1 72 ? 1.911 -5.679 -1.171 1.00 97.88 72 THR A O 1
ATOM 606 N N . GLU A 1 73 ? 0.215 -7.083 -0.723 1.00 96.81 73 GLU A N 1
ATOM 607 C CA . GLU A 1 73 ? 1.005 -8.307 -0.888 1.00 96.81 73 GLU A CA 1
ATOM 608 C C . GLU A 1 73 ? 1.473 -8.511 -2.330 1.00 96.81 73 GLU A C 1
ATOM 610 O O . GLU A 1 73 ? 2.642 -8.835 -2.552 1.00 96.81 73 GLU A O 1
ATOM 615 N N . GLN A 1 74 ? 0.602 -8.253 -3.310 1.00 97.06 74 GLN A N 1
ATOM 616 C CA . GLN A 1 74 ? 0.963 -8.311 -4.724 1.00 97.06 74 GLN A CA 1
ATOM 617 C C . GLN A 1 74 ? 2.123 -7.354 -5.046 1.00 97.06 74 GLN A C 1
ATOM 619 O O . GLN A 1 74 ? 3.124 -7.770 -5.630 1.00 97.06 74 GLN A O 1
ATOM 624 N N . LEU A 1 75 ? 2.027 -6.087 -4.631 1.00 96.25 75 LEU A N 1
ATOM 625 C CA . LEU A 1 75 ? 3.063 -5.085 -4.896 1.00 96.25 75 LEU A CA 1
ATOM 626 C C . LEU A 1 75 ? 4.396 -5.444 -4.222 1.00 96.25 75 LEU A C 1
ATOM 628 O O . LEU A 1 75 ? 5.457 -5.279 -4.825 1.00 96.25 75 LEU A O 1
ATOM 632 N N . LEU A 1 76 ? 4.364 -5.961 -2.989 1.00 95.38 76 LEU A N 1
ATOM 633 C CA . LEU A 1 76 ? 5.569 -6.418 -2.289 1.00 95.38 76 LEU A CA 1
ATOM 634 C C . LEU A 1 76 ? 6.248 -7.587 -3.015 1.00 95.38 76 LEU A C 1
ATOM 636 O O . LEU A 1 76 ? 7.476 -7.599 -3.126 1.00 95.38 76 LEU A O 1
ATOM 640 N N . ALA A 1 77 ? 5.468 -8.531 -3.546 1.00 94.31 77 ALA A N 1
ATOM 641 C CA . ALA A 1 77 ? 5.994 -9.639 -4.338 1.00 94.31 77 ALA A CA 1
ATOM 642 C C . ALA A 1 77 ? 6.664 -9.149 -5.636 1.00 94.31 77 ALA A C 1
ATOM 644 O O . ALA A 1 77 ? 7.744 -9.620 -5.992 1.00 94.31 77 ALA A O 1
ATOM 645 N N . GLU A 1 78 ? 6.071 -8.165 -6.317 1.00 93.19 78 GLU A N 1
ATOM 646 C CA . GLU A 1 78 ? 6.624 -7.572 -7.543 1.00 93.19 78 GLU A CA 1
ATOM 647 C C . GLU A 1 78 ? 7.889 -6.730 -7.300 1.00 93.19 78 GLU A C 1
ATOM 649 O O . GLU A 1 78 ? 8.789 -6.666 -8.146 1.00 93.19 78 GLU A O 1
ATOM 654 N N . LEU A 1 79 ? 7.989 -6.083 -6.135 1.00 90.44 79 LEU A N 1
ATOM 655 C CA . LEU A 1 79 ? 9.167 -5.298 -5.760 1.00 90.44 79 LEU A CA 1
ATOM 656 C C . LEU A 1 79 ? 10.389 -6.179 -5.454 1.00 90.44 79 LEU A C 1
ATOM 658 O O . LEU A 1 79 ? 11.513 -5.697 -5.638 1.00 90.44 79 LEU A O 1
ATOM 662 N N . GLY A 1 80 ? 10.166 -7.450 -5.098 1.00 83.19 80 GLY A N 1
ATOM 663 C CA . GLY A 1 80 ? 11.180 -8.426 -4.704 1.00 83.19 80 GLY A CA 1
ATOM 664 C C . GLY A 1 80 ? 11.468 -8.355 -3.203 1.00 83.19 80 GLY A C 1
ATOM 665 O O . GLY A 1 80 ? 11.799 -7.295 -2.674 1.00 83.19 80 GLY A O 1
ATOM 666 N N . GLY A 1 81 ? 11.324 -9.485 -2.509 1.00 63.78 81 GLY A N 1
ATOM 667 C CA . GLY A 1 81 ? 11.639 -9.611 -1.088 1.00 63.78 81 GLY A CA 1
ATOM 668 C C . GLY A 1 81 ? 13.119 -9.912 -0.854 1.00 63.78 81 GLY A C 1
ATOM 669 O O . GLY A 1 81 ? 13.752 -10.570 -1.671 1.00 63.78 81 GLY A O 1
ATOM 670 N N . GLU A 1 82 ? 13.623 -9.473 0.301 1.00 50.59 82 GLU A N 1
ATOM 671 C CA . GLU A 1 82 ? 14.831 -9.959 1.002 1.00 50.59 82 GLU A CA 1
ATOM 672 C C . GLU A 1 82 ? 16.149 -9.177 0.847 1.00 50.59 82 GLU A C 1
ATOM 674 O O . GLU A 1 82 ? 16.899 -9.135 1.817 1.00 50.59 82 GLU A O 1
ATOM 679 N N . GLU A 1 83 ? 16.452 -8.467 -0.248 1.00 49.53 83 GLU A N 1
ATOM 680 C CA . GLU A 1 83 ? 17.753 -7.747 -0.310 1.00 49.53 83 GLU A CA 1
ATOM 681 C C . GLU A 1 83 ? 17.758 -6.407 0.461 1.00 49.53 83 GLU A C 1
ATOM 683 O O . GLU A 1 83 ? 18.811 -5.894 0.828 1.00 49.53 83 GLU A O 1
ATOM 688 N N . HIS A 1 84 ? 16.588 -5.825 0.745 1.00 48.62 84 HIS A N 1
ATOM 689 C CA . HIS A 1 84 ? 16.487 -4.443 1.249 1.00 48.62 84 HIS A CA 1
ATOM 690 C C . HIS A 1 84 ? 15.982 -4.312 2.698 1.00 48.62 84 HIS A C 1
ATOM 692 O O . HIS A 1 84 ? 15.822 -3.187 3.171 1.00 48.62 84 HIS A O 1
ATOM 698 N N . GLY A 1 85 ? 15.734 -5.430 3.392 1.00 44.88 85 GLY A N 1
ATOM 699 C CA . GLY A 1 85 ? 15.083 -5.462 4.710 1.00 44.88 85 GLY A CA 1
ATOM 700 C C . GLY A 1 85 ? 15.939 -5.953 5.883 1.00 44.88 85 GLY A C 1
ATOM 701 O O . GLY A 1 85 ? 15.393 -6.142 6.961 1.00 44.88 85 GLY A O 1
ATOM 702 N N . ALA A 1 86 ? 17.242 -6.189 5.690 1.00 41.91 86 ALA A N 1
ATOM 703 C CA . ALA A 1 86 ? 18.115 -6.790 6.709 1.00 41.91 86 ALA A CA 1
ATOM 704 C C . ALA A 1 86 ? 18.933 -5.784 7.547 1.00 41.91 86 ALA A C 1
ATOM 706 O O . ALA A 1 86 ? 19.808 -6.204 8.297 1.00 41.91 86 ALA A O 1
ATOM 707 N N . ASP A 1 87 ? 18.688 -4.478 7.419 1.00 41.62 87 ASP A N 1
ATOM 708 C CA . ASP A 1 87 ? 19.470 -3.444 8.113 1.00 41.62 87 ASP A CA 1
ATOM 709 C C . ASP A 1 87 ? 18.536 -2.317 8.580 1.00 41.62 87 ASP A C 1
ATOM 711 O O . ASP A 1 87 ? 18.501 -1.249 7.977 1.00 41.62 87 ASP A O 1
ATOM 715 N N . ASP A 1 88 ? 17.647 -2.628 9.529 1.00 43.81 88 ASP A N 1
ATOM 716 C CA . ASP A 1 88 ? 17.388 -1.807 10.725 1.00 43.81 88 ASP A CA 1
ATOM 717 C C . ASP A 1 88 ? 16.370 -2.521 11.641 1.00 43.81 88 ASP A C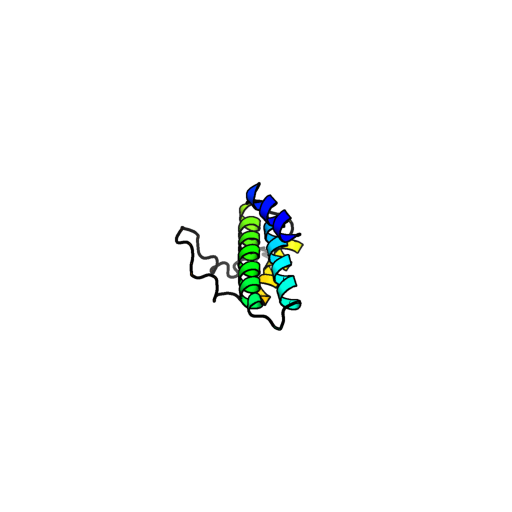 1
ATOM 719 O O . ASP A 1 88 ? 15.325 -2.983 11.177 1.00 43.81 88 ASP A O 1
ATOM 723 N N . ASP A 1 89 ? 16.685 -2.529 12.937 1.00 39.53 89 ASP A N 1
ATOM 724 C CA . ASP A 1 89 ? 15.850 -2.886 14.097 1.00 39.53 89 ASP A CA 1
ATOM 725 C C . ASP A 1 89 ? 15.876 -4.343 14.623 1.00 39.53 89 ASP A C 1
ATOM 727 O O . ASP A 1 89 ? 14.981 -5.167 14.429 1.00 39.53 89 ASP A O 1
ATOM 731 N N . ASP A 1 90 ? 16.939 -4.614 15.390 1.00 47.28 90 ASP A N 1
ATOM 732 C CA . ASP A 1 90 ? 16.881 -5.333 16.669 1.00 47.28 90 ASP A CA 1
ATOM 733 C C . ASP A 1 90 ? 15.748 -4.757 17.562 1.00 47.28 90 ASP A C 1
ATOM 735 O O . ASP A 1 90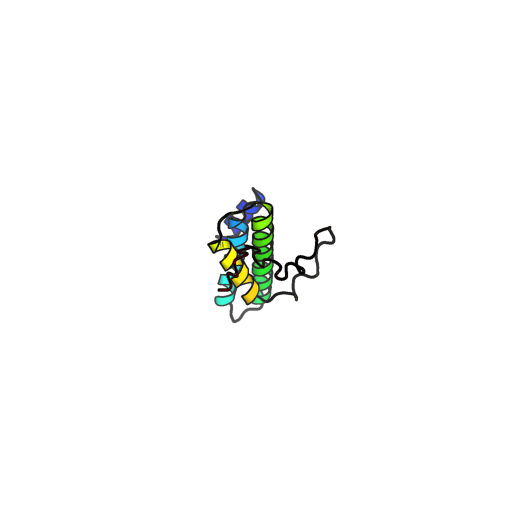 ? 15.982 -3.824 18.323 1.00 47.28 90 ASP A O 1
ATOM 739 N N . GLU A 1 91 ? 14.534 -5.315 17.518 1.00 46.50 91 GLU A N 1
ATOM 740 C CA . GLU A 1 91 ? 13.689 -5.505 18.714 1.00 46.50 91 GLU A CA 1
ATOM 741 C C . GLU A 1 91 ? 12.526 -6.484 18.445 1.00 46.50 91 GLU A C 1
ATOM 743 O O . GLU A 1 91 ? 11.592 -6.210 17.697 1.00 46.50 91 GLU A O 1
ATOM 748 N N . ASP A 1 92 ? 12.625 -7.656 19.079 1.00 49.66 92 ASP A N 1
ATOM 749 C CA . ASP A 1 92 ? 11.539 -8.525 19.563 1.00 49.66 92 ASP A CA 1
ATOM 750 C C . ASP A 1 92 ? 10.248 -8.623 18.708 1.00 49.66 92 ASP A C 1
ATOM 752 O O . ASP A 1 92 ? 9.244 -7.943 18.928 1.00 49.66 92 ASP A O 1
ATOM 756 N N . GLY A 1 93 ? 10.230 -9.563 17.758 1.00 40.50 93 GLY A N 1
ATOM 757 C CA . GLY A 1 93 ? 9.000 -10.022 17.110 1.00 40.50 93 GLY A CA 1
ATOM 758 C C . GLY A 1 93 ? 9.194 -11.396 16.462 1.00 40.50 93 GLY A C 1
ATOM 759 O O . GLY A 1 93 ? 10.206 -11.604 15.792 1.00 40.50 93 GLY A O 1
ATOM 760 N N . PRO A 1 94 ? 8.279 -12.366 16.658 1.00 43.00 94 PRO A N 1
ATOM 761 C CA . PRO A 1 94 ?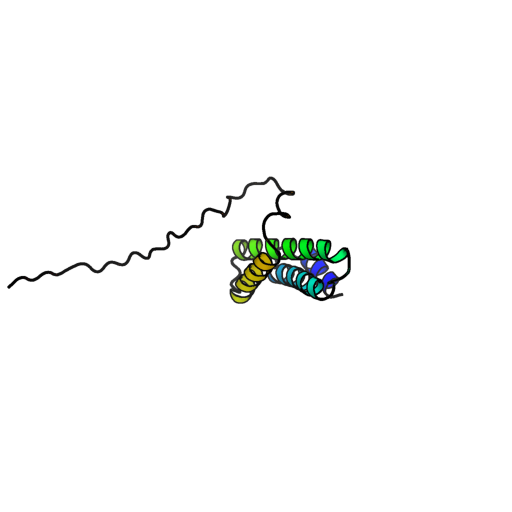 8.472 -13.722 16.165 1.00 43.00 94 PRO A CA 1
ATOM 762 C C . PRO A 1 94 ? 8.496 -13.726 14.635 1.00 43.00 94 PRO A C 1
ATOM 764 O O . PRO A 1 94 ? 7.617 -13.164 13.981 1.00 43.00 94 PRO A O 1
ATOM 767 N N . SER A 1 95 ? 9.514 -14.380 14.079 1.00 43.03 95 SER A N 1
ATOM 768 C CA . SER A 1 95 ? 9.669 -14.647 12.652 1.00 43.03 95 SER A CA 1
ATOM 769 C C . SER A 1 95 ? 8.388 -15.285 12.107 1.00 43.03 95 SER A C 1
ATOM 771 O O . SER A 1 95 ? 8.017 -16.389 12.505 1.00 43.03 95 SER A O 1
ATOM 773 N N . VAL A 1 96 ? 7.702 -14.582 11.206 1.00 52.72 96 VAL A N 1
ATOM 774 C CA . VAL A 1 96 ? 6.445 -15.025 10.575 1.00 52.72 96 VAL A CA 1
ATOM 775 C C . VAL A 1 96 ? 6.643 -16.125 9.519 1.00 52.72 96 VAL A C 1
ATOM 777 O O . VAL A 1 96 ? 5.685 -16.535 8.876 1.00 52.72 96 VAL A O 1
ATOM 780 N N . ASP A 1 97 ? 7.851 -16.677 9.397 1.00 48.59 97 ASP A N 1
ATOM 781 C CA . ASP A 1 97 ? 8.203 -17.797 8.511 1.00 48.59 97 ASP A CA 1
ATOM 782 C C . ASP A 1 97 ? 7.648 -19.174 8.940 1.00 48.59 97 ASP A C 1
ATOM 784 O O . ASP A 1 97 ? 8.073 -20.194 8.413 1.00 48.59 97 ASP A O 1
ATOM 788 N N . ASN A 1 98 ? 6.719 -19.253 9.903 1.00 46.25 98 ASN A N 1
ATOM 789 C CA . ASN A 1 98 ? 6.156 -20.532 10.376 1.00 46.25 98 ASN A CA 1
ATOM 790 C C . ASN A 1 98 ? 4.620 -20.612 10.352 1.00 46.25 98 ASN A C 1
ATOM 792 O O . ASN A 1 98 ? 4.037 -21.389 11.104 1.00 46.25 98 ASN A O 1
ATOM 796 N N . ILE A 1 99 ? 3.937 -19.853 9.493 1.00 56.34 99 ILE A N 1
ATOM 797 C CA . ILE A 1 99 ? 2.521 -20.132 9.184 1.00 56.34 99 ILE A CA 1
ATOM 798 C C . ILE A 1 99 ? 2.482 -20.998 7.921 1.00 56.34 99 ILE A C 1
ATOM 800 O O . ILE A 1 99 ? 2.032 -20.590 6.856 1.00 56.34 99 ILE A O 1
ATOM 804 N N . GLU A 1 100 ? 3.029 -22.205 8.047 1.00 50.22 100 GLU A N 1
ATOM 805 C CA . GLU A 1 100 ? 2.789 -23.287 7.099 1.00 50.22 100 GLU A CA 1
ATOM 806 C C . GLU A 1 100 ? 1.576 -24.077 7.612 1.00 50.22 100 GLU A C 1
ATOM 808 O O . GLU A 1 100 ? 1.651 -24.808 8.595 1.00 50.22 100 GLU A O 1
ATOM 813 N N . ASP A 1 101 ? 0.431 -23.823 6.981 1.00 53.50 101 ASP A N 1
ATOM 814 C CA . ASP A 1 101 ? -0.473 -24.874 6.501 1.00 53.50 101 ASP A CA 1
ATOM 815 C C . ASP A 1 101 ? -0.998 -25.928 7.509 1.00 53.50 101 ASP A C 1
ATOM 817 O O . ASP A 1 101 ? -1.022 -27.115 7.203 1.00 53.50 101 ASP A O 1
ATOM 821 N N . ASP A 1 102 ? -1.494 -25.528 8.690 1.00 51.34 102 ASP A N 1
ATOM 822 C CA . ASP A 1 102 ? -2.222 -26.453 9.596 1.00 51.34 102 ASP A CA 1
ATOM 823 C C . ASP A 1 102 ? -3.711 -26.108 9.775 1.00 51.34 102 ASP A C 1
ATOM 825 O O . ASP A 1 102 ? -4.304 -26.299 10.836 1.00 51.34 102 ASP A O 1
ATOM 829 N N . PHE A 1 103 ? -4.360 -25.604 8.720 1.00 54.94 103 PHE A N 1
ATOM 830 C CA . PHE A 1 103 ? -5.826 -25.530 8.671 1.00 54.94 103 PHE A CA 1
ATOM 831 C C . PHE A 1 103 ? -6.404 -26.693 7.858 1.00 54.94 103 PHE A C 1
ATOM 833 O O . PHE A 1 103 ? -7.132 -26.493 6.886 1.00 54.94 103 PHE A O 1
ATOM 840 N N . ILE A 1 104 ? -6.105 -27.934 8.263 1.00 58.62 104 ILE A N 1
ATOM 841 C CA . ILE A 1 104 ? -6.919 -29.079 7.841 1.00 58.62 104 ILE A CA 1
ATOM 842 C C . ILE A 1 104 ? -8.080 -29.230 8.821 1.00 58.62 104 ILE A C 1
ATOM 844 O O . ILE A 1 104 ? -7.983 -29.753 9.928 1.00 58.62 104 ILE A O 1
ATOM 848 N N . GLN A 1 105 ? -9.198 -28.698 8.346 1.00 57.06 105 GLN A N 1
ATOM 849 C CA . GLN A 1 105 ? -10.544 -28.737 8.884 1.00 57.06 105 GLN A CA 1
ATOM 850 C C . GLN A 1 105 ? -10.921 -30.146 9.381 1.00 57.06 105 GLN A C 1
ATOM 852 O O . GLN A 1 105 ? -11.213 -31.048 8.599 1.00 57.06 105 GLN A O 1
ATOM 857 N N . SER A 1 106 ? -10.935 -30.328 10.701 1.00 53.28 106 SER A N 1
ATOM 858 C CA . SER A 1 106 ? -11.568 -31.482 11.341 1.00 53.28 106 SER A CA 1
ATOM 859 C C . SER A 1 106 ? -13.087 -31.297 11.326 1.00 53.28 106 SER A C 1
ATOM 861 O O . SER A 1 106 ? -13.598 -30.342 11.915 1.00 53.28 106 SER A O 1
ATOM 863 N N . SER A 1 107 ? -13.809 -32.184 10.640 1.00 58.31 107 SER A N 1
ATOM 864 C CA . SER A 1 107 ? -15.252 -32.427 10.811 1.00 58.31 107 SER A CA 1
ATOM 865 C C . SER A 1 107 ? -15.602 -33.834 10.301 1.00 58.31 107 SER A C 1
ATOM 867 O O . SER A 1 107 ? -15.887 -34.031 9.126 1.00 58.31 107 SER A O 1
ATOM 869 N N . ASP A 1 108 ? -15.390 -34.809 11.186 1.00 57.25 108 ASP A N 1
ATOM 870 C CA . ASP A 1 108 ? -16.350 -35.821 11.669 1.00 57.25 108 ASP A CA 1
ATOM 871 C C . ASP A 1 108 ? -17.604 -36.133 10.815 1.00 57.25 108 ASP A C 1
ATOM 873 O O . ASP A 1 108 ? -18.474 -35.279 10.674 1.00 57.25 108 ASP A O 1
ATOM 877 N N . GLU A 1 109 ? -17.736 -37.384 10.352 1.00 57.66 109 GLU A N 1
ATOM 878 C CA . GLU A 1 109 ? -19.024 -38.103 10.279 1.00 57.66 109 GLU A CA 1
ATOM 879 C C . GLU A 1 109 ? -18.757 -39.629 10.288 1.00 57.66 109 GLU A C 1
ATOM 881 O O . GLU A 1 109 ? -18.389 -40.238 9.280 1.00 57.66 109 GLU A O 1
ATOM 886 N N . ASP A 1 110 ? -18.863 -40.202 11.491 1.00 55.28 110 ASP A N 1
ATOM 887 C CA . ASP A 1 110 ? -18.801 -41.627 11.852 1.00 55.28 110 ASP A CA 1
ATOM 888 C C . ASP A 1 110 ? -20.126 -42.377 11.550 1.00 55.28 110 ASP A C 1
ATOM 890 O O . ASP A 1 110 ? -21.203 -41.787 11.623 1.00 55.28 110 ASP A O 1
ATOM 894 N N . ASP A 1 111 ? -19.999 -43.700 11.336 1.00 51.59 111 ASP A N 1
ATOM 895 C CA . ASP A 1 111 ? -21.007 -44.794 11.397 1.00 51.59 111 ASP A CA 1
ATOM 896 C C . ASP A 1 111 ? -22.188 -44.794 10.383 1.00 51.59 111 ASP A C 1
ATOM 898 O O . ASP A 1 111 ? -22.786 -43.781 10.057 1.00 51.59 111 ASP A O 1
ATOM 902 N N . ASP A 1 112 ? -22.620 -45.902 9.767 1.00 54.22 112 ASP A N 1
ATOM 903 C CA . ASP A 1 112 ? -22.874 -47.225 10.344 1.00 54.22 112 ASP A CA 1
ATOM 904 C C . ASP A 1 112 ? -22.786 -48.344 9.280 1.00 54.22 112 ASP A C 1
ATOM 906 O O . ASP A 1 112 ? -23.427 -48.320 8.222 1.00 54.22 112 ASP A O 1
ATOM 910 N N . THR A 1 113 ? -22.046 -49.394 9.624 1.00 65.62 113 THR A N 1
ATOM 911 C CA . THR A 1 113 ? -22.066 -50.715 8.980 1.00 65.62 113 THR A CA 1
ATOM 912 C C . THR A 1 113 ? -23.254 -51.527 9.504 1.00 65.62 113 THR A C 1
ATOM 914 O O . THR A 1 113 ? -23.251 -51.929 10.663 1.00 65.62 113 THR A O 1
ATOM 917 N N . MET A 1 114 ? -24.229 -51.863 8.655 1.00 71.19 114 MET A N 1
ATOM 918 C CA . MET A 1 114 ? -25.234 -52.894 8.964 1.00 71.19 114 MET A CA 1
ATOM 919 C C . MET A 1 114 ? -25.159 -54.020 7.925 1.00 71.19 114 MET A C 1
ATOM 921 O O . MET A 1 114 ? -25.628 -53.894 6.796 1.00 71.19 114 MET A O 1
ATOM 925 N N . ASP A 1 115 ? -24.515 -55.106 8.346 1.00 69.75 115 ASP A N 1
ATOM 926 C CA . ASP A 1 115 ? -24.535 -56.451 7.765 1.00 69.75 115 ASP A CA 1
ATOM 927 C C . ASP A 1 115 ? -25.958 -57.038 7.852 1.00 69.75 115 ASP A C 1
ATOM 929 O O . ASP A 1 115 ? -26.535 -57.016 8.938 1.00 69.75 115 ASP A O 1
ATOM 933 N N . HIS A 1 116 ? -26.519 -57.526 6.732 1.00 54.25 116 HIS A N 1
ATOM 934 C CA . HIS A 1 116 ? -27.462 -58.661 6.643 1.00 54.25 116 HIS A CA 1
ATOM 935 C C . HIS A 1 116 ? -27.772 -59.058 5.190 1.00 54.25 116 HIS A C 1
ATOM 937 O O . HIS A 1 116 ? -28.164 -58.181 4.387 1.00 54.25 116 HIS A O 1
#